Protein AF-A0A968D3L8-F1 (afdb_monomer_lite)

Foldseek 3Di:
DVVVVVLLVVLVVLLVCLLVVLVVLVVVLVVCVVVVVLVVNLVSLVVSLVSLVSNVVSLVVVVVVLVPDPPRDPPPVSNCSSVVSSVVSVVVSVVSNVLSVVLLCLPPVRHQFKWWDFPPDPATWGWDDADPVQQWTWIFHSPPPDSDTDTDIDHPVRTPDIGGPPPDD

Sequence (169 aa):
MEEKEQSIVWMRAMVRYGKVIILFFILLQIIFESLKHRTAYIILSYIFAIIMTLYAASSFGLLVVEMRKPKFKWNLSTTYLTYGILLPGFYLAPSNMGKASGFAHINPSSSKLPIVLLKDSKEKYRLLQHNAVNDTYYIFEPEKTQDYPRIHLVDKSQIKSIKKKKTGT

Radius of gyration: 22.6 Å; chains: 1; bounding box: 55×36×66 Å

Structure (mmCIF, N/CA/C/O backbone):
data_AF-A0A968D3L8-F1
#
_entry.id   AF-A0A968D3L8-F1
#
loop_
_atom_site.group_PDB
_atom_site.id
_atom_site.type_symbol
_atom_site.label_atom_id
_atom_site.label_alt_id
_atom_site.label_comp_id
_atom_site.label_asym_id
_atom_site.label_entity_id
_atom_site.label_seq_id
_atom_site.pdbx_PDB_ins_code
_atom_site.Cartn_x
_atom_site.Cartn_y
_atom_site.Cartn_z
_atom_site.occupancy
_atom_site.B_iso_or_equiv
_atom_site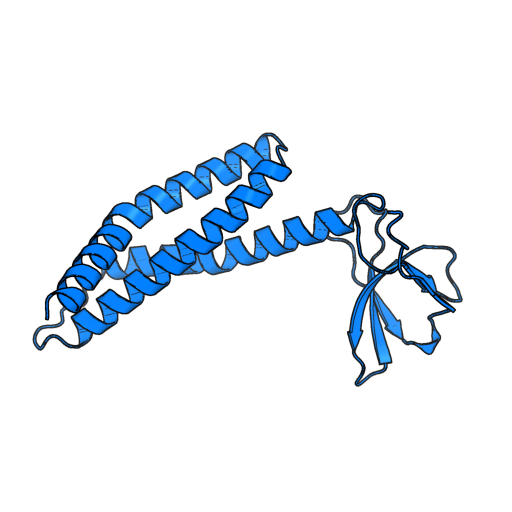.auth_seq_id
_atom_site.auth_comp_id
_atom_site.auth_asym_id
_atom_site.auth_atom_id
_atom_site.pdbx_PDB_model_num
ATOM 1 N N . MET A 1 1 ? -10.957 -9.945 34.007 1.00 62.41 1 MET A N 1
ATOM 2 C CA . MET A 1 1 ? -11.781 -8.728 33.791 1.00 62.41 1 MET A CA 1
ATOM 3 C C . MET A 1 1 ? -10.886 -7.544 33.429 1.00 62.41 1 MET A C 1
ATOM 5 O O . MET A 1 1 ? -11.210 -6.831 32.490 1.00 62.41 1 MET A O 1
ATOM 9 N N . GLU A 1 2 ? -9.719 -7.438 34.070 1.00 76.44 2 GLU A N 1
ATOM 10 C CA . GLU A 1 2 ? -8.697 -6.398 33.866 1.00 76.44 2 GLU A CA 1
ATOM 11 C C . GLU A 1 2 ? -8.181 -6.257 32.419 1.00 76.44 2 GLU A C 1
ATOM 13 O O . GLU A 1 2 ? -8.122 -5.144 31.901 1.00 76.44 2 GLU A O 1
ATOM 18 N N . GLU A 1 3 ? -7.910 -7.355 31.702 1.00 77.81 3 GLU A N 1
ATOM 19 C CA . GLU A 1 3 ? -7.390 -7.281 30.319 1.00 77.81 3 GLU A CA 1
ATOM 20 C C . GLU A 1 3 ? -8.341 -6.570 29.339 1.00 77.81 3 GLU A C 1
ATOM 22 O O . GLU A 1 3 ? -7.914 -5.815 28.459 1.00 77.81 3 GLU A O 1
ATOM 27 N N . LYS A 1 4 ? -9.658 -6.771 29.498 1.00 75.06 4 LYS A N 1
ATOM 28 C CA . LYS A 1 4 ? -10.664 -6.130 28.637 1.00 75.06 4 LYS A CA 1
ATOM 29 C C . LYS A 1 4 ? -10.712 -4.625 28.879 1.00 75.06 4 LYS A C 1
ATOM 31 O O . LYS A 1 4 ? -10.797 -3.865 27.916 1.00 75.06 4 LYS A O 1
ATOM 36 N N . GLU A 1 5 ? -10.619 -4.187 30.130 1.00 77.75 5 GLU A N 1
ATOM 37 C CA . GLU A 1 5 ? -10.616 -2.762 30.465 1.00 77.75 5 GLU A CA 1
ATOM 38 C C . GLU A 1 5 ? -9.349 -2.072 29.965 1.00 77.75 5 GLU A C 1
ATOM 40 O O . GLU A 1 5 ? -9.432 -1.013 29.338 1.00 77.75 5 GLU A O 1
ATOM 45 N N . GLN A 1 6 ? -8.194 -2.720 30.125 1.00 84.56 6 GLN A N 1
ATOM 46 C CA . GLN A 1 6 ? -6.922 -2.200 29.639 1.00 84.56 6 GLN A CA 1
ATOM 47 C C . GLN A 1 6 ? -6.920 -2.047 28.110 1.00 84.56 6 GLN A C 1
ATOM 49 O O . GLN A 1 6 ? -6.496 -1.011 27.595 1.00 84.56 6 GLN A O 1
ATOM 54 N N . SER A 1 7 ? -7.483 -3.012 27.372 1.00 81.38 7 SER A N 1
ATOM 55 C CA . SER A 1 7 ? -7.612 -2.921 25.909 1.00 81.38 7 SER A CA 1
ATOM 56 C C . SER A 1 7 ? -8.447 -1.712 25.456 1.00 81.38 7 SER A C 1
ATOM 58 O O . SER A 1 7 ? -8.074 -1.011 24.517 1.00 81.38 7 SER A O 1
ATOM 60 N N . ILE A 1 8 ? -9.534 -1.396 26.168 1.00 81.12 8 ILE A N 1
ATOM 61 C CA . ILE A 1 8 ? -10.415 -0.262 25.854 1.00 81.12 8 ILE A CA 1
ATOM 62 C C . ILE A 1 8 ? -9.714 1.075 26.128 1.00 81.12 8 ILE A C 1
ATOM 64 O O . ILE A 1 8 ? -9.926 2.041 25.386 1.00 81.12 8 ILE A O 1
ATOM 68 N N . VAL A 1 9 ? -8.884 1.148 27.174 1.00 86.25 9 VAL A N 1
ATOM 69 C CA . VAL A 1 9 ? -8.066 2.334 27.481 1.00 86.25 9 VAL A CA 1
ATOM 70 C C . VAL A 1 9 ? -7.068 2.594 26.352 1.00 86.25 9 VAL A C 1
ATOM 72 O O . VAL A 1 9 ? -7.014 3.715 25.840 1.00 86.25 9 VAL A O 1
ATOM 75 N N . TRP A 1 10 ? -6.357 1.559 25.897 1.00 85.31 10 TRP A N 1
ATOM 76 C CA . TRP A 1 10 ? -5.424 1.660 24.773 1.00 85.31 10 TRP A CA 1
ATOM 77 C C . TRP A 1 10 ? -6.109 2.089 23.478 1.00 85.31 10 TRP A C 1
ATOM 79 O O . TRP A 1 10 ? -5.634 3.009 22.813 1.00 85.31 10 TRP A O 1
ATOM 89 N N . MET A 1 11 ? -7.262 1.501 23.147 1.00 82.56 11 MET A N 1
ATOM 90 C CA . MET A 1 11 ? -8.018 1.894 21.956 1.00 82.56 11 MET A CA 1
ATOM 91 C C . MET A 1 11 ? -8.452 3.365 22.023 1.00 82.56 11 MET A C 1
ATOM 93 O O . MET A 1 11 ? -8.330 4.088 21.034 1.00 82.56 11 MET A O 1
ATOM 97 N N . ARG A 1 12 ? -8.912 3.850 23.188 1.00 82.31 12 ARG A N 1
ATOM 98 C CA . ARG A 1 12 ? -9.281 5.267 23.373 1.00 82.31 12 ARG A CA 1
ATOM 99 C C . ARG A 1 12 ? -8.092 6.203 23.219 1.00 82.31 12 ARG A C 1
ATOM 101 O O . ARG A 1 12 ? -8.227 7.234 22.560 1.00 82.31 12 ARG A O 1
ATOM 108 N N . ALA A 1 13 ? -6.944 5.852 23.793 1.00 85.31 13 ALA A N 1
ATOM 109 C CA . ALA A 1 13 ? -5.716 6.614 23.610 1.00 85.31 13 ALA A CA 1
ATOM 110 C C . ALA A 1 13 ? -5.319 6.661 22.124 1.00 85.31 13 ALA A C 1
ATOM 112 O O . ALA A 1 13 ? -5.092 7.747 21.588 1.00 85.31 13 ALA A O 1
ATOM 113 N N . MET A 1 14 ? -5.344 5.517 21.434 1.00 84.25 14 MET A N 1
ATOM 114 C CA . MET A 1 14 ? -5.007 5.421 20.012 1.00 84.25 14 MET A CA 1
ATOM 115 C C . MET A 1 14 ? -5.925 6.281 19.139 1.00 84.25 14 MET A C 1
ATOM 117 O O . MET A 1 14 ? -5.443 6.987 18.263 1.00 84.25 14 MET A O 1
ATOM 121 N N . VAL A 1 15 ? -7.237 6.295 19.385 1.00 80.62 15 VAL A N 1
ATOM 122 C CA . VAL A 1 15 ? -8.165 7.130 18.600 1.00 80.62 15 VAL A CA 1
ATOM 123 C C . VAL A 1 15 ? -8.009 8.621 18.915 1.00 80.62 15 VAL A C 1
ATOM 125 O O . VAL A 1 15 ? -8.110 9.460 18.016 1.00 80.62 15 VAL A O 1
ATOM 128 N N . ARG A 1 16 ? -7.731 8.974 20.177 1.00 82.62 16 ARG A N 1
ATOM 129 C CA . ARG A 1 16 ? -7.563 10.371 20.602 1.00 82.62 16 ARG A CA 1
ATOM 130 C C . ARG A 1 16 ? -6.288 10.995 20.038 1.00 82.62 16 ARG A C 1
ATOM 132 O O . ARG A 1 16 ? -6.351 12.087 19.482 1.00 82.62 16 ARG A O 1
ATOM 139 N N . TYR A 1 17 ? -5.155 10.312 20.176 1.00 84.06 17 TYR A N 1
ATOM 140 C CA . TYR A 1 17 ? -3.848 10.826 19.754 1.00 84.06 17 TYR A CA 1
ATOM 141 C C . TYR A 1 17 ? -3.488 10.437 18.317 1.00 84.06 17 TYR A C 1
ATOM 143 O O . TYR A 1 17 ? -2.728 11.147 17.658 1.00 84.06 17 TYR A O 1
ATOM 151 N N . GLY A 1 18 ? -4.077 9.362 17.791 1.00 81.06 18 GLY A N 1
ATOM 152 C CA . GLY A 1 18 ? -3.780 8.835 16.461 1.00 81.06 18 GLY A CA 1
ATOM 153 C C . GLY A 1 18 ? -4.024 9.833 15.338 1.00 81.06 18 GLY A C 1
ATOM 154 O O . GLY A 1 18 ? -3.259 9.846 14.388 1.00 81.06 18 GLY A O 1
ATOM 155 N N . LYS A 1 19 ? -5.000 10.741 15.466 1.00 80.69 19 LYS A N 1
ATOM 156 C CA . LYS A 1 19 ? -5.246 11.803 14.469 1.00 80.69 19 LYS A CA 1
ATOM 157 C C . LYS A 1 19 ? -4.037 12.725 14.292 1.00 80.69 19 LYS A C 1
ATOM 159 O O . LYS A 1 19 ? -3.658 13.031 13.167 1.00 80.69 19 LYS A O 1
ATOM 164 N N . VAL A 1 20 ? -3.422 13.134 15.405 1.00 85.50 20 VAL A N 1
ATOM 165 C CA . VAL A 1 20 ? -2.236 14.007 15.408 1.00 85.50 20 VAL A CA 1
ATOM 166 C C . VAL A 1 20 ? -1.027 13.254 14.860 1.00 85.50 20 VAL A C 1
ATOM 168 O O . VAL A 1 20 ? -0.291 13.791 14.038 1.00 85.50 20 VAL A O 1
ATOM 171 N N . ILE A 1 21 ? -0.866 11.989 15.259 1.00 86.50 21 ILE A N 1
ATOM 172 C CA . ILE A 1 21 ? 0.196 11.116 14.749 1.00 86.50 21 ILE A CA 1
ATOM 173 C C . ILE A 1 21 ? 0.051 10.946 13.231 1.00 86.50 21 ILE A C 1
ATOM 175 O O . ILE A 1 21 ? 1.003 11.176 12.496 1.00 86.50 21 ILE A O 1
ATOM 179 N N . ILE A 1 22 ? -1.142 10.615 12.738 1.00 85.06 22 ILE A N 1
ATOM 180 C CA . ILE A 1 22 ? -1.408 10.440 11.306 1.00 85.06 22 ILE A CA 1
ATOM 181 C C . ILE A 1 22 ? -1.076 11.718 10.532 1.00 85.06 22 ILE A C 1
ATOM 183 O O . ILE A 1 22 ? -0.364 11.647 9.532 1.00 85.06 22 ILE A O 1
ATOM 187 N N . LEU A 1 23 ? -1.528 12.882 11.011 1.00 85.00 23 LEU A N 1
ATOM 188 C CA . LEU A 1 23 ? -1.220 14.169 10.386 1.00 85.00 23 LEU A CA 1
ATOM 189 C C . LEU A 1 23 ? 0.296 14.407 10.303 1.00 85.00 23 LEU A C 1
ATOM 191 O O . LEU A 1 23 ? 0.810 14.773 9.249 1.00 85.00 23 LEU A O 1
ATOM 195 N N . PHE A 1 24 ? 1.017 14.151 11.396 1.00 88.88 24 PHE A N 1
ATOM 196 C CA . PHE A 1 24 ? 2.471 14.284 11.452 1.00 88.88 24 PHE A CA 1
ATOM 197 C C . PHE A 1 24 ? 3.180 13.377 10.433 1.00 88.88 24 PHE A C 1
A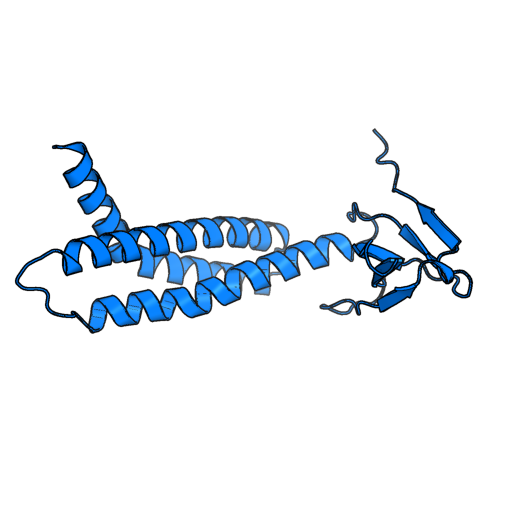TOM 199 O O . PHE A 1 24 ? 4.076 13.830 9.722 1.00 88.88 24 PHE A O 1
ATOM 206 N N . PHE A 1 25 ? 2.747 12.121 10.300 1.00 86.19 25 PHE A N 1
ATOM 207 C CA . PHE A 1 25 ? 3.312 11.196 9.315 1.00 86.19 25 PHE A CA 1
ATOM 208 C C . PHE A 1 25 ? 3.021 11.612 7.869 1.00 86.19 25 PHE A C 1
ATOM 210 O O . PHE A 1 25 ? 3.903 11.476 7.022 1.00 86.19 25 PHE A O 1
ATOM 217 N N . ILE A 1 26 ? 1.828 12.142 7.582 1.00 84.62 26 ILE A N 1
ATOM 218 C CA . ILE A 1 26 ? 1.491 12.675 6.253 1.00 84.62 26 ILE A CA 1
ATOM 219 C C . ILE A 1 26 ? 2.435 13.829 5.898 1.00 84.62 26 ILE A C 1
ATOM 221 O O . ILE A 1 26 ? 3.018 13.836 4.816 1.00 84.62 26 ILE A O 1
ATOM 225 N N . LEU A 1 27 ? 2.643 14.772 6.823 1.00 88.31 27 LEU A N 1
ATOM 226 C CA . LEU A 1 27 ? 3.560 15.895 6.613 1.00 88.31 27 LEU A CA 1
ATOM 227 C C . LEU A 1 27 ? 5.000 15.418 6.386 1.00 88.31 27 LEU A C 1
ATOM 229 O O . LEU A 1 27 ? 5.655 15.874 5.451 1.00 88.31 27 LEU A O 1
ATOM 233 N N . LEU A 1 28 ? 5.481 14.459 7.182 1.00 88.06 28 LEU A N 1
ATOM 234 C CA . LEU A 1 28 ? 6.807 13.874 6.984 1.00 88.06 28 LEU A CA 1
ATOM 235 C C . LEU A 1 28 ? 6.945 13.171 5.629 1.00 88.06 28 LEU A C 1
ATOM 237 O O . LEU A 1 28 ? 7.987 13.308 4.991 1.00 88.06 28 LEU A O 1
ATOM 241 N N . GLN A 1 29 ? 5.923 12.442 5.168 1.00 81.38 29 GLN A N 1
ATOM 242 C CA . GLN A 1 29 ? 5.948 11.816 3.843 1.00 81.38 29 GLN A CA 1
ATOM 243 C C . GLN A 1 29 ? 6.098 12.862 2.738 1.00 81.38 29 GLN A C 1
ATOM 245 O O . GLN A 1 29 ? 6.978 12.703 1.896 1.00 81.38 29 GLN A O 1
ATOM 250 N N . ILE A 1 30 ? 5.328 13.955 2.791 1.00 83.62 30 ILE A N 1
ATOM 251 C CA . ILE A 1 30 ? 5.423 15.065 1.826 1.00 83.62 30 ILE A CA 1
ATOM 252 C C . ILE A 1 30 ? 6.835 15.670 1.827 1.00 83.62 30 ILE A C 1
ATOM 254 O O . ILE A 1 30 ? 7.404 15.930 0.764 1.00 83.62 30 ILE A O 1
ATOM 258 N N . ILE A 1 31 ? 7.431 15.860 3.009 1.00 87.19 31 ILE A N 1
ATOM 259 C CA . ILE A 1 31 ? 8.789 16.404 3.149 1.00 87.19 31 ILE A CA 1
ATOM 260 C C . ILE A 1 31 ? 9.826 15.453 2.537 1.00 87.19 31 ILE A C 1
ATOM 262 O O . ILE A 1 31 ? 10.640 15.881 1.719 1.00 87.19 31 ILE A O 1
ATOM 266 N N . PHE A 1 32 ? 9.807 14.163 2.887 1.00 85.00 32 PHE A N 1
ATOM 267 C CA . PHE A 1 32 ? 10.783 13.200 2.362 1.00 85.00 32 PHE A CA 1
ATOM 268 C C . PHE A 1 32 ? 10.628 12.948 0.862 1.00 85.00 32 PHE A C 1
ATOM 270 O O . PHE A 1 32 ? 11.633 12.748 0.174 1.00 85.00 32 PHE A O 1
ATOM 277 N N . GLU A 1 33 ? 9.396 12.985 0.357 1.00 79.25 33 GLU A N 1
ATOM 278 C CA . GLU A 1 33 ? 9.106 12.934 -1.073 1.00 79.25 33 GLU A CA 1
ATOM 279 C C . GLU A 1 33 ? 9.718 14.145 -1.789 1.00 79.25 33 GLU A C 1
ATOM 281 O O . GLU A 1 33 ? 10.469 13.975 -2.753 1.00 79.25 33 GLU A O 1
ATOM 286 N N . SER A 1 34 ? 9.512 15.351 -1.247 1.00 80.88 34 SER A N 1
ATOM 287 C CA . SER A 1 34 ? 10.050 16.605 -1.796 1.00 80.88 34 SER A CA 1
ATOM 288 C C . SE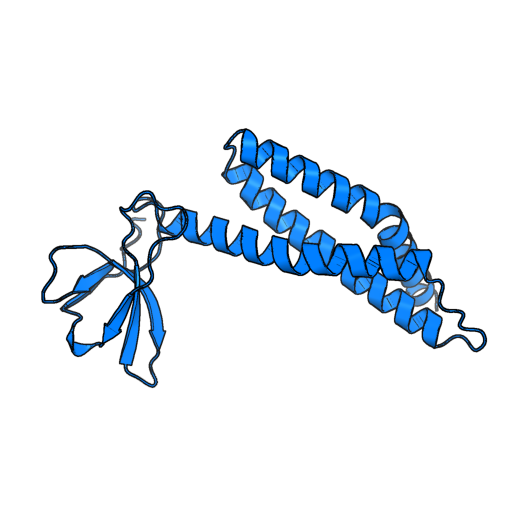R A 1 34 ? 11.582 16.644 -1.801 1.00 80.88 34 SER A C 1
ATOM 290 O O . SER A 1 34 ? 12.195 17.081 -2.773 1.00 80.88 34 SER A O 1
ATOM 292 N N . LEU A 1 35 ? 12.219 16.128 -0.746 1.00 84.50 35 LEU A N 1
ATOM 293 C CA . LEU A 1 35 ? 13.680 16.046 -0.624 1.00 84.50 35 LEU A CA 1
ATOM 294 C C . LEU A 1 35 ? 14.301 14.882 -1.418 1.00 84.50 35 LEU A C 1
ATOM 296 O O . LEU A 1 35 ? 15.510 14.669 -1.360 1.00 84.50 35 LEU A O 1
ATOM 300 N N . LYS A 1 36 ? 13.497 14.105 -2.159 1.00 78.31 36 LYS A N 1
ATOM 301 C CA . LYS A 1 36 ? 13.930 12.921 -2.924 1.00 78.31 36 LYS A CA 1
ATOM 302 C C . LYS A 1 36 ? 14.654 11.865 -2.070 1.00 78.31 36 LYS A C 1
ATOM 304 O O . LYS A 1 36 ? 15.370 11.015 -2.607 1.00 78.31 36 LYS A O 1
ATOM 309 N N . HIS A 1 37 ? 14.426 11.842 -0.754 1.00 78.75 37 HIS A N 1
ATOM 310 C CA . HIS A 1 37 ? 14.963 10.831 0.162 1.00 78.75 37 HIS A CA 1
ATOM 311 C C . HIS A 1 37 ? 14.138 9.540 0.087 1.00 78.75 37 HIS A C 1
ATOM 313 O O . HIS A 1 37 ? 13.397 9.175 1.000 1.00 78.75 37 HIS A O 1
ATOM 319 N N . ARG A 1 38 ? 14.286 8.823 -1.032 1.00 70.25 38 ARG A N 1
ATOM 320 C CA . ARG A 1 38 ? 13.445 7.674 -1.401 1.00 70.25 38 ARG A CA 1
ATOM 321 C C . ARG A 1 38 ? 13.434 6.563 -0.354 1.00 70.25 38 ARG A C 1
ATOM 323 O O . ARG A 1 38 ? 12.365 6.102 0.015 1.00 70.25 38 ARG A O 1
ATOM 330 N N . THR A 1 39 ? 14.587 6.147 0.167 1.00 74.56 39 THR A N 1
ATOM 331 C CA . THR A 1 39 ? 14.644 5.056 1.157 1.00 74.56 39 THR A CA 1
ATOM 332 C C . THR A 1 39 ? 13.892 5.410 2.441 1.00 74.56 39 THR A C 1
ATOM 334 O O . THR A 1 39 ? 13.121 4.596 2.944 1.00 74.56 39 THR A O 1
ATOM 337 N N . ALA A 1 40 ? 14.060 6.642 2.934 1.00 78.81 40 ALA A N 1
ATOM 338 C CA . ALA A 1 40 ? 13.354 7.131 4.115 1.00 78.81 40 ALA A CA 1
ATOM 339 C C . ALA A 1 40 ? 11.842 7.217 3.865 1.00 78.81 40 ALA A C 1
ATOM 341 O O . ALA A 1 40 ? 11.063 6.745 4.687 1.00 78.81 40 ALA A O 1
ATOM 342 N N . TYR A 1 41 ? 11.431 7.723 2.697 1.00 76.94 41 TYR A N 1
ATOM 343 C CA . TYR A 1 41 ? 10.028 7.767 2.283 1.00 76.94 41 TYR A CA 1
ATOM 344 C C . TYR A 1 41 ? 9.378 6.376 2.253 1.00 76.94 41 TYR A C 1
ATOM 346 O O . TYR A 1 41 ? 8.270 6.195 2.759 1.00 76.94 41 TYR A O 1
ATOM 354 N N . ILE A 1 42 ? 10.076 5.374 1.707 1.00 75.75 42 ILE A N 1
ATOM 355 C CA . ILE A 1 42 ? 9.584 3.993 1.645 1.00 75.75 42 ILE A CA 1
ATOM 356 C C . ILE A 1 42 ? 9.388 3.439 3.056 1.00 75.75 42 ILE A C 1
ATOM 358 O O . ILE A 1 42 ? 8.296 2.976 3.380 1.00 75.75 42 ILE A O 1
ATOM 362 N N . ILE A 1 43 ? 10.415 3.516 3.907 1.00 83.75 43 ILE A N 1
ATOM 363 C CA . ILE A 1 43 ? 10.348 3.027 5.293 1.00 83.75 43 ILE A CA 1
ATOM 364 C C . ILE A 1 43 ? 9.210 3.722 6.047 1.00 83.75 43 ILE A C 1
ATOM 366 O O . ILE A 1 43 ? 8.398 3.064 6.697 1.00 83.75 43 ILE A O 1
ATOM 370 N N . LEU A 1 44 ? 9.100 5.043 5.904 1.00 85.88 44 LEU A N 1
ATOM 371 C CA . LEU A 1 44 ? 8.049 5.828 6.536 1.00 85.88 44 LEU A CA 1
ATOM 372 C C . LEU A 1 44 ? 6.652 5.434 6.037 1.00 85.88 44 LEU A C 1
ATOM 374 O O . LEU A 1 44 ? 5.711 5.409 6.826 1.00 85.88 44 LEU A O 1
ATOM 378 N N . SER A 1 45 ? 6.513 5.081 4.758 1.00 78.25 45 SER A N 1
ATOM 379 C CA . SER A 1 45 ? 5.254 4.594 4.180 1.00 78.25 45 SER A CA 1
ATOM 380 C C . SER A 1 45 ? 4.819 3.259 4.788 1.00 78.25 45 SER A C 1
ATOM 382 O O . SER A 1 45 ? 3.643 3.096 5.111 1.00 78.25 45 SER A O 1
ATOM 384 N N . TYR A 1 46 ? 5.756 2.334 5.027 1.00 81.06 46 TYR A N 1
ATOM 385 C CA . TYR A 1 46 ? 5.466 1.076 5.730 1.00 81.06 46 TYR A CA 1
ATOM 386 C C . TYR A 1 46 ? 5.026 1.317 7.178 1.00 81.06 46 TYR A C 1
ATOM 388 O O . TYR A 1 46 ? 4.010 0.772 7.611 1.00 81.06 46 TYR A O 1
ATOM 396 N N . ILE A 1 47 ? 5.751 2.159 7.922 1.00 87.31 47 ILE A N 1
ATOM 397 C CA . ILE A 1 47 ? 5.401 2.494 9.312 1.00 87.31 47 ILE A CA 1
ATOM 398 C C . ILE A 1 47 ? 4.016 3.148 9.362 1.00 87.31 47 ILE A C 1
ATOM 400 O O . ILE A 1 47 ? 3.173 2.776 10.179 1.00 87.31 47 ILE A O 1
ATOM 404 N N . PHE A 1 48 ? 3.754 4.083 8.451 1.00 84.50 48 PHE A N 1
ATOM 405 C CA . PHE A 1 48 ? 2.467 4.753 8.348 1.00 84.50 48 PHE A CA 1
ATOM 406 C C . PHE A 1 48 ? 1.320 3.777 8.074 1.00 84.50 48 PHE A C 1
ATOM 408 O O . PHE A 1 48 ? 0.282 3.868 8.726 1.00 84.50 48 PHE A O 1
ATOM 415 N N . ALA A 1 49 ? 1.509 2.804 7.177 1.00 81.56 49 ALA A N 1
ATOM 416 C CA . ALA A 1 49 ? 0.507 1.779 6.896 1.00 81.56 49 ALA A CA 1
ATOM 417 C C . ALA A 1 49 ? 0.149 0.954 8.150 1.00 81.56 49 ALA A C 1
ATOM 419 O O . ALA A 1 49 ? -1.031 0.694 8.410 1.00 81.56 49 ALA A O 1
ATOM 420 N N . ILE A 1 50 ? 1.145 0.596 8.970 1.00 86.62 50 ILE A N 1
ATOM 421 C CA . ILE A 1 50 ? 0.933 -0.126 10.237 1.00 86.62 50 ILE A CA 1
ATOM 422 C C . ILE A 1 50 ? 0.132 0.738 11.218 1.00 86.62 50 ILE A C 1
ATOM 424 O O . ILE A 1 50 ? -0.870 0.280 11.767 1.00 86.62 50 ILE A O 1
ATOM 428 N N . ILE A 1 51 ? 0.527 2.002 11.401 1.00 87.12 51 ILE A N 1
ATOM 429 C CA . ILE A 1 51 ? -0.160 2.944 12.299 1.00 87.12 51 ILE A CA 1
ATOM 430 C C . ILE A 1 51 ? -1.612 3.155 11.862 1.00 87.12 51 ILE A C 1
ATOM 432 O O . ILE A 1 51 ? -2.515 3.097 12.696 1.00 87.12 51 ILE A O 1
ATOM 436 N N . MET A 1 52 ? -1.851 3.344 10.563 1.00 82.25 52 MET A N 1
ATOM 437 C CA . MET A 1 52 ? -3.194 3.476 9.995 1.00 82.25 52 MET A CA 1
ATOM 438 C C . MET A 1 52 ? -4.050 2.237 10.263 1.00 82.25 52 MET A C 1
ATOM 440 O O . MET A 1 52 ? -5.209 2.367 10.655 1.00 82.25 52 MET A O 1
ATOM 444 N N . THR A 1 53 ? -3.475 1.041 10.122 1.00 83.19 53 THR A N 1
ATOM 445 C CA . THR A 1 53 ? -4.171 -0.225 10.396 1.00 83.19 53 THR A CA 1
ATOM 446 C C . THR A 1 53 ? -4.543 -0.348 11.874 1.00 83.19 53 THR A C 1
ATOM 448 O O . THR A 1 53 ? -5.685 -0.673 12.202 1.00 83.19 53 THR A O 1
ATOM 451 N N . LEU A 1 54 ? -3.618 -0.022 12.782 1.00 86.00 54 LEU A N 1
ATOM 452 C CA . LEU A 1 54 ? -3.871 -0.026 14.226 1.00 86.00 54 LEU A CA 1
ATOM 453 C C . LEU A 1 54 ? -4.924 1.012 14.626 1.00 86.00 54 LEU A C 1
ATOM 455 O O . LEU A 1 54 ? -5.794 0.729 15.452 1.00 86.00 54 LEU A O 1
ATOM 459 N N . TYR A 1 55 ? -4.876 2.201 14.023 1.00 85.06 55 TYR A N 1
ATOM 460 C CA . TYR A 1 55 ? -5.865 3.251 14.233 1.00 85.06 55 TYR A CA 1
ATOM 461 C C . TYR A 1 55 ? -7.252 2.804 13.758 1.00 85.06 55 TYR A C 1
ATOM 463 O O . TYR A 1 55 ? -8.229 2.970 14.489 1.00 85.06 55 TYR A O 1
ATOM 471 N N . ALA A 1 56 ? -7.339 2.173 12.583 1.00 80.88 56 ALA A N 1
ATOM 472 C CA . ALA A 1 56 ? -8.577 1.620 12.038 1.00 80.88 56 ALA A CA 1
ATOM 473 C C . ALA A 1 56 ? -9.168 0.537 12.943 1.00 80.88 56 ALA A C 1
ATOM 475 O O . ALA A 1 56 ? -10.336 0.621 13.323 1.00 80.88 56 ALA A O 1
ATOM 476 N N . ALA A 1 57 ? -8.350 -0.443 13.338 1.00 83.81 57 ALA A N 1
ATOM 477 C CA . ALA A 1 57 ? -8.762 -1.534 14.213 1.00 83.81 57 ALA A CA 1
ATOM 478 C C . ALA A 1 57 ? -9.245 -1.012 15.574 1.00 83.81 57 ALA A C 1
ATOM 480 O O . ALA A 1 57 ? -10.306 -1.412 16.050 1.00 83.81 57 ALA A O 1
ATOM 481 N N . SER A 1 58 ? -8.516 -0.060 16.167 1.00 84.25 58 SER A N 1
ATOM 482 C CA . SER A 1 58 ? -8.890 0.564 17.445 1.00 84.25 58 SER A CA 1
ATOM 483 C C . SER A 1 58 ? -10.199 1.344 17.337 1.00 84.25 58 SER A C 1
ATOM 485 O O . SER A 1 58 ? -11.062 1.252 18.208 1.00 84.25 58 SER A O 1
ATOM 487 N N . SER A 1 59 ? -10.370 2.080 16.239 1.00 79.19 59 SER A N 1
ATOM 488 C CA . SER A 1 59 ? -11.583 2.844 15.952 1.00 79.19 59 SER A CA 1
ATOM 489 C C . SER A 1 59 ? -12.801 1.944 15.788 1.00 79.19 59 SER A C 1
ATOM 491 O O . SER A 1 59 ? -13.850 2.206 16.373 1.00 79.19 59 SER A O 1
ATOM 493 N N . PHE A 1 60 ? -12.650 0.854 15.035 1.00 80.25 60 PHE A N 1
ATOM 494 C CA . PHE A 1 60 ? -13.705 -0.131 14.840 1.00 80.25 60 PHE A CA 1
ATOM 495 C C . PHE A 1 60 ? -14.044 -0.857 16.147 1.00 80.25 60 PHE A C 1
ATOM 497 O O . PHE A 1 60 ? -15.217 -1.010 16.481 1.00 80.25 60 PHE A O 1
ATOM 504 N N . GLY A 1 61 ? -13.031 -1.231 16.934 1.00 81.06 61 GLY A N 1
ATOM 505 C CA . GLY A 1 61 ? -13.211 -1.846 18.249 1.00 81.06 61 GLY A CA 1
ATOM 506 C C . GLY A 1 61 ? -14.027 -0.970 19.202 1.00 81.06 61 GLY A C 1
ATOM 507 O O . GLY A 1 61 ? -14.984 -1.451 19.809 1.00 81.06 61 GLY A O 1
ATOM 508 N N . LEU A 1 62 ? -13.719 0.329 19.286 1.00 78.69 62 LEU A N 1
ATOM 509 C CA . LEU A 1 62 ? -14.501 1.266 20.101 1.00 78.69 62 LEU A CA 1
ATOM 510 C C . LEU A 1 62 ? -15.929 1.436 19.596 1.00 78.69 62 LEU A C 1
ATOM 512 O O . LEU A 1 62 ? -16.847 1.453 20.411 1.00 78.69 62 LEU A O 1
ATOM 516 N N . LEU A 1 63 ? -16.129 1.511 18.280 1.00 77.19 63 LEU A N 1
ATOM 517 C CA . LEU A 1 63 ? -17.462 1.609 17.694 1.00 77.19 63 LEU A CA 1
ATOM 518 C C . LEU A 1 63 ? -18.319 0.385 18.046 1.00 77.19 63 LEU A C 1
ATOM 520 O O . LEU A 1 63 ? -19.458 0.541 18.479 1.00 77.19 63 LEU A O 1
ATOM 524 N N . VAL A 1 64 ? -17.761 -0.825 17.957 1.00 79.62 64 VAL A N 1
ATOM 525 C CA . VAL A 1 64 ? -18.452 -2.057 18.375 1.00 79.62 64 VAL A CA 1
ATOM 526 C C . VAL A 1 64 ? -18.795 -2.021 19.869 1.00 79.62 64 VAL A C 1
ATOM 528 O O . VAL A 1 64 ? -19.897 -2.412 20.257 1.00 79.62 64 VAL A O 1
ATOM 531 N N . VAL A 1 65 ? -17.884 -1.538 20.722 1.00 80.25 65 VAL A N 1
ATOM 532 C CA . VAL A 1 65 ? -18.134 -1.390 22.168 1.00 80.25 65 VAL A CA 1
ATOM 533 C C . VAL A 1 65 ? -19.233 -0.361 22.447 1.00 80.25 65 VAL A C 1
ATOM 535 O O . VAL A 1 65 ? -20.067 -0.580 23.323 1.00 80.25 65 VAL A O 1
ATOM 538 N N . GLU A 1 66 ? -19.259 0.753 21.721 1.00 76.62 66 GLU A N 1
ATOM 539 C CA . GLU A 1 66 ? -20.278 1.793 21.871 1.00 76.62 66 GLU A CA 1
ATOM 540 C C . GLU A 1 66 ? -21.651 1.346 21.370 1.00 76.62 66 GLU A C 1
ATOM 542 O O . GLU A 1 66 ? -22.640 1.591 22.058 1.00 76.62 66 GLU A O 1
ATOM 547 N N . MET A 1 67 ? -21.717 0.626 20.248 1.00 78.75 67 MET A N 1
ATOM 548 C CA . MET A 1 67 ? -22.964 0.075 19.703 1.00 78.75 67 MET A CA 1
ATOM 549 C C . MET A 1 67 ? -23.628 -0.943 20.636 1.00 78.75 67 MET A C 1
ATOM 551 O O . MET A 1 67 ? -24.844 -1.099 20.610 1.00 78.75 67 MET A O 1
ATOM 555 N N . ARG A 1 68 ? -22.855 -1.617 21.496 1.00 79.50 68 ARG A N 1
ATOM 556 C CA . ARG A 1 68 ? -23.391 -2.539 22.511 1.00 79.50 68 ARG A CA 1
ATOM 557 C C . ARG A 1 68 ? -24.014 -1.830 23.716 1.00 79.50 68 ARG A C 1
ATOM 559 O O . ARG A 1 68 ? -24.627 -2.495 24.548 1.00 79.50 68 ARG A O 1
ATOM 566 N N . LYS A 1 69 ? -23.848 -0.510 23.863 1.00 80.50 69 LYS A N 1
ATOM 567 C CA . LYS A 1 69 ? -24.398 0.227 25.007 1.00 80.50 69 LYS A CA 1
ATOM 568 C C . LYS A 1 69 ? -25.872 0.580 24.765 1.00 80.50 69 LYS A C 1
ATOM 570 O O . LYS A 1 69 ? -26.196 1.141 23.722 1.00 80.50 69 LYS A O 1
ATOM 575 N N . PRO A 1 70 ? -26.754 0.399 25.765 1.00 69.19 70 PRO A N 1
ATOM 576 C CA . PRO A 1 70 ? -28.199 0.628 25.629 1.00 69.19 70 PRO A CA 1
ATOM 577 C C . PRO A 1 70 ? -28.604 2.099 25.404 1.00 69.19 70 PRO A C 1
ATOM 579 O O . PRO A 1 70 ? -29.767 2.384 25.149 1.00 69.19 70 PRO A O 1
ATOM 582 N N . LYS A 1 71 ? -27.663 3.050 25.488 1.00 74.31 71 LYS A N 1
ATOM 583 C CA . LYS A 1 71 ? -27.873 4.485 25.214 1.00 74.31 71 LYS A CA 1
ATOM 584 C C . LYS A 1 71 ? -26.924 5.001 24.131 1.00 74.31 71 LYS A C 1
ATOM 586 O O . LYS A 1 71 ? -26.377 6.097 24.257 1.00 74.31 71 LYS A O 1
ATOM 591 N N . PHE A 1 72 ? -26.662 4.188 23.110 1.00 66.81 72 PHE A N 1
ATOM 592 C CA . PHE A 1 72 ? -25.805 4.583 22.001 1.00 66.81 72 PHE A CA 1
ATOM 593 C C . PHE A 1 72 ? -26.336 5.864 21.343 1.00 66.81 72 PHE A C 1
ATOM 595 O O . PHE A 1 72 ? -27.448 5.908 20.821 1.00 66.81 72 PHE A O 1
ATOM 602 N N . LYS A 1 73 ? -25.528 6.924 21.393 1.00 67.94 73 LYS A N 1
ATOM 603 C CA . LYS A 1 73 ? -25.735 8.149 20.627 1.00 67.94 73 LYS A CA 1
ATOM 604 C C . LYS A 1 73 ? -24.590 8.238 19.638 1.00 67.94 73 LYS A C 1
ATOM 606 O O . LYS A 1 73 ? -23.433 8.252 20.053 1.00 67.94 73 LYS A O 1
ATOM 611 N N . TRP A 1 74 ? -24.916 8.298 18.351 1.00 63.31 74 TRP A N 1
ATOM 612 C CA . TRP A 1 74 ? -23.928 8.524 17.303 1.00 63.31 74 TRP A CA 1
ATOM 613 C C . TRP A 1 74 ? -23.239 9.866 17.560 1.00 63.31 74 TRP A C 1
ATOM 615 O O . TRP A 1 74 ? -23.821 10.925 17.331 1.00 63.31 74 TRP A O 1
ATOM 625 N N . ASN A 1 75 ? -22.009 9.843 18.069 1.00 65.75 75 ASN A N 1
ATOM 626 C CA . ASN A 1 75 ? -21.216 11.057 18.195 1.00 65.75 75 ASN A CA 1
ATOM 627 C C . ASN A 1 75 ? -20.564 11.353 16.840 1.00 65.75 75 ASN A C 1
ATOM 629 O O . ASN A 1 75 ? -19.435 10.934 16.571 1.00 65.75 75 ASN A O 1
ATOM 633 N N . LEU A 1 76 ? -21.318 12.034 15.968 1.00 61.47 76 LEU A N 1
ATOM 634 C CA . LEU A 1 76 ? -20.922 12.305 14.586 1.00 61.47 76 LEU A CA 1
ATOM 635 C C . LEU A 1 76 ? -19.522 12.931 14.481 1.00 61.47 76 LEU A C 1
ATOM 637 O O . LEU A 1 76 ? -18.786 12.573 13.567 1.00 61.47 76 LEU A O 1
ATOM 641 N N . SER A 1 77 ? -19.110 13.812 15.400 1.00 61.59 77 SER A N 1
ATOM 642 C CA . SER A 1 77 ? -17.839 14.540 15.246 1.00 61.59 77 SER A CA 1
ATOM 643 C C . SER A 1 77 ? -16.622 13.613 15.323 1.00 61.59 77 SER A C 1
ATOM 645 O O . SER A 1 77 ? -15.712 13.691 14.499 1.00 61.59 77 SER A O 1
ATOM 647 N N . THR A 1 78 ? -16.616 12.676 16.270 1.00 60.28 78 THR A N 1
ATOM 648 C CA . THR A 1 78 ? -15.537 11.699 16.429 1.00 60.28 78 THR A CA 1
ATOM 649 C C . THR A 1 78 ? -15.565 10.647 15.336 1.00 60.28 78 THR A C 1
ATOM 651 O O . THR A 1 78 ? -14.507 10.316 14.807 1.00 60.28 78 THR A O 1
ATOM 654 N N . THR A 1 79 ? -16.753 10.174 14.965 1.00 64.56 79 THR A N 1
ATOM 655 C CA . THR A 1 79 ? -16.940 9.086 14.004 1.00 64.56 79 THR A CA 1
ATOM 656 C C . THR A 1 79 ? -16.590 9.537 12.584 1.00 64.56 79 THR A C 1
ATOM 658 O O . THR A 1 79 ? -15.765 8.897 11.936 1.00 64.56 79 THR A O 1
ATOM 661 N N . TYR A 1 80 ? -17.088 10.690 12.123 1.00 64.25 80 TYR A N 1
ATOM 662 C CA . TYR A 1 80 ? -16.777 11.212 10.784 1.00 64.25 80 TYR A CA 1
ATOM 663 C C . TYR A 1 80 ? -15.305 11.579 10.609 1.00 64.25 80 TYR A C 1
ATOM 665 O O . TYR A 1 80 ? -14.731 11.258 9.575 1.00 64.25 80 TYR A O 1
ATOM 673 N N . LEU A 1 81 ? -14.664 12.193 11.609 1.00 60.94 81 LEU A N 1
ATOM 674 C CA . LEU A 1 81 ? -13.227 12.488 11.531 1.00 60.94 81 LEU A CA 1
ATOM 675 C C . LEU A 1 81 ? -12.396 11.210 11.440 1.00 60.94 81 LEU A C 1
ATOM 677 O O . LEU A 1 81 ? -11.408 11.154 10.719 1.00 60.94 81 LEU A O 1
ATOM 681 N N . THR A 1 82 ? -12.792 10.174 12.171 1.00 64.94 82 THR A N 1
ATOM 682 C CA . THR A 1 82 ? -12.081 8.902 12.162 1.00 64.94 82 THR A CA 1
ATOM 683 C C . THR A 1 82 ? -12.254 8.180 10.828 1.00 64.94 82 THR A C 1
ATOM 685 O O . THR A 1 82 ? -11.254 7.849 10.200 1.00 64.94 82 THR A O 1
ATOM 688 N N . TYR A 1 83 ? -13.481 8.017 10.329 1.00 66.56 83 TYR A N 1
ATOM 689 C CA . TYR A 1 83 ? -13.722 7.380 9.028 1.00 66.56 83 TYR A CA 1
ATOM 690 C C . TYR A 1 83 ? -13.233 8.220 7.839 1.00 66.56 83 TYR A C 1
ATOM 692 O O . TYR A 1 83 ? -12.721 7.668 6.866 1.00 66.56 83 TYR A O 1
ATOM 700 N N . GLY A 1 84 ? -13.311 9.547 7.945 1.00 66.00 84 GLY A N 1
ATOM 701 C CA . GLY A 1 84 ? -12.819 10.489 6.943 1.00 66.00 84 GLY A CA 1
ATOM 702 C C . GLY A 1 84 ? -11.298 10.499 6.804 1.00 66.00 84 GLY A C 1
ATOM 703 O O . GLY A 1 84 ? -10.806 10.799 5.726 1.00 66.00 84 GLY A O 1
ATOM 704 N N . ILE A 1 85 ? -10.549 10.125 7.847 1.00 66.19 85 ILE A N 1
ATOM 705 C CA . ILE A 1 85 ? -9.088 9.931 7.785 1.00 66.19 85 ILE A CA 1
ATOM 706 C C . ILE A 1 85 ? -8.739 8.515 7.299 1.00 66.19 85 ILE A C 1
ATOM 708 O O . ILE A 1 85 ? -7.746 8.323 6.595 1.00 66.19 85 ILE A O 1
ATOM 712 N N . LEU A 1 86 ? -9.566 7.520 7.633 1.00 67.62 86 LEU A N 1
ATOM 713 C CA . LEU A 1 86 ? -9.354 6.137 7.208 1.00 67.62 86 LEU A CA 1
ATOM 714 C C . LEU A 1 86 ? -9.452 5.974 5.691 1.00 67.62 86 LEU A C 1
ATOM 716 O O . LEU A 1 86 ? -8.566 5.362 5.110 1.00 67.62 86 LEU A O 1
ATOM 720 N N . LEU A 1 87 ? -10.469 6.543 5.044 1.00 67.44 87 LEU A N 1
ATOM 721 C CA . LEU A 1 87 ? -10.661 6.464 3.588 1.00 67.44 87 LEU A CA 1
ATOM 722 C C . LEU A 1 87 ? -9.427 6.895 2.767 1.00 67.44 87 LEU A C 1
ATOM 724 O O . LEU A 1 87 ? -8.913 6.077 2.000 1.00 67.44 87 LEU A O 1
ATOM 728 N N . PRO A 1 88 ? -8.896 8.123 2.928 1.00 64.69 88 PRO A N 1
ATOM 729 C CA . PRO A 1 88 ? -7.706 8.546 2.207 1.00 64.69 88 PRO A CA 1
ATOM 730 C C . PRO A 1 88 ? -6.471 7.768 2.656 1.00 64.69 88 PRO A C 1
ATOM 732 O O . PRO A 1 88 ? -5.649 7.439 1.813 1.00 64.69 88 PRO A O 1
ATOM 735 N N . GLY A 1 89 ? -6.336 7.399 3.933 1.00 63.78 89 GLY A N 1
ATOM 736 C CA . GLY A 1 89 ? -5.190 6.609 4.386 1.00 63.78 89 GLY A CA 1
ATOM 737 C C . GLY A 1 89 ? -5.158 5.182 3.814 1.00 63.78 89 GLY A C 1
ATOM 738 O O . GLY A 1 89 ? -4.094 4.717 3.409 1.00 63.78 89 GLY A O 1
ATOM 739 N N . PHE A 1 90 ? -6.312 4.516 3.693 1.00 69.31 90 PHE A N 1
ATOM 740 C CA . PHE A 1 90 ? -6.445 3.205 3.042 1.00 69.31 90 PHE A CA 1
ATOM 741 C C . PHE A 1 90 ? -6.234 3.262 1.530 1.00 69.31 90 PHE A C 1
ATOM 743 O O . PHE A 1 90 ? -5.870 2.252 0.941 1.00 69.31 90 PHE A O 1
ATOM 750 N N . TYR A 1 91 ? -6.434 4.417 0.897 1.00 72.25 91 TYR A N 1
ATOM 751 C CA . TYR A 1 91 ? -6.115 4.601 -0.516 1.00 72.25 91 TYR A CA 1
ATOM 752 C C . TYR A 1 91 ? -4.638 4.970 -0.732 1.00 72.25 91 TYR A C 1
ATOM 754 O O . TYR A 1 91 ? -3.946 4.377 -1.562 1.00 72.25 91 TYR A O 1
ATOM 762 N N . LEU A 1 92 ? -4.133 5.933 0.041 1.00 68.06 92 LEU A N 1
ATOM 763 C CA . LEU A 1 92 ? -2.792 6.493 -0.105 1.00 68.06 92 LEU A CA 1
ATOM 764 C C . LEU A 1 92 ? -1.704 5.497 0.290 1.00 68.06 92 LEU A C 1
ATOM 766 O O . LEU A 1 92 ? -0.714 5.389 -0.426 1.00 68.06 92 LEU A O 1
ATOM 770 N N . ALA A 1 93 ? -1.873 4.742 1.381 1.00 67.25 93 ALA A N 1
ATOM 771 C CA . ALA A 1 93 ? -0.824 3.833 1.839 1.00 67.25 93 ALA A CA 1
ATOM 772 C C . ALA A 1 93 ? -0.538 2.696 0.831 1.00 67.25 93 ALA A C 1
ATOM 774 O O . ALA A 1 93 ? 0.617 2.579 0.413 1.00 67.25 93 ALA A O 1
ATOM 775 N N . PRO A 1 94 ? -1.526 1.918 0.337 1.00 65.88 94 PRO A N 1
ATOM 776 C CA . PRO A 1 94 ? -1.274 0.898 -0.684 1.00 65.88 94 PRO A CA 1
ATOM 777 C C . PRO A 1 94 ? -0.777 1.490 -2.004 1.00 65.88 94 PRO A C 1
ATOM 779 O O . PRO A 1 94 ? 0.097 0.907 -2.641 1.00 65.88 94 PRO A O 1
ATOM 782 N N . SER A 1 95 ? -1.286 2.663 -2.397 1.00 68.94 95 SER A N 1
ATOM 783 C CA . SER A 1 95 ? -0.833 3.362 -3.603 1.00 68.94 95 SER A CA 1
ATOM 784 C C . SER A 1 95 ? 0.645 3.749 -3.503 1.00 68.94 95 SER A C 1
ATOM 786 O O . SER A 1 95 ? 1.434 3.417 -4.388 1.00 68.94 95 SER A O 1
ATOM 788 N N . ASN A 1 96 ? 1.063 4.359 -2.392 1.00 69.31 96 ASN A N 1
ATOM 789 C CA . ASN A 1 96 ? 2.451 4.768 -2.169 1.00 69.31 96 ASN A CA 1
ATOM 790 C C . ASN A 1 96 ? 3.388 3.560 -2.030 1.00 69.31 96 ASN A C 1
ATOM 792 O O . ASN A 1 96 ? 4.486 3.575 -2.584 1.00 69.31 96 ASN A O 1
ATOM 796 N N . MET A 1 97 ? 2.949 2.482 -1.371 1.00 66.81 97 MET A N 1
ATOM 797 C CA . MET A 1 97 ? 3.700 1.221 -1.296 1.00 66.81 97 MET A CA 1
ATOM 798 C C . MET A 1 97 ? 3.853 0.562 -2.673 1.00 66.81 97 MET A C 1
ATOM 800 O O . MET A 1 97 ? 4.945 0.106 -3.018 1.00 66.81 97 MET A O 1
ATOM 804 N N . GLY A 1 98 ? 2.789 0.550 -3.480 1.00 68.62 98 GLY A N 1
ATOM 805 C CA . GLY A 1 98 ? 2.807 0.040 -4.849 1.00 68.62 98 GLY A CA 1
ATOM 806 C C . GLY A 1 98 ? 3.762 0.830 -5.741 1.00 68.62 98 GLY A C 1
ATOM 807 O O . GLY A 1 98 ? 4.600 0.235 -6.416 1.00 68.62 98 GLY A O 1
ATOM 808 N N . LYS A 1 99 ? 3.718 2.167 -5.674 1.00 68.50 99 LYS A N 1
ATOM 809 C CA . LYS A 1 99 ? 4.664 3.047 -6.379 1.00 68.50 99 LYS A CA 1
ATOM 810 C C . LYS A 1 99 ? 6.100 2.787 -5.939 1.00 68.50 99 LYS A C 1
ATOM 812 O O . LYS A 1 99 ? 6.957 2.518 -6.774 1.00 68.50 99 LYS A O 1
ATOM 817 N N . ALA A 1 100 ? 6.360 2.805 -4.632 1.00 67.62 100 ALA A N 1
ATOM 818 C CA . ALA A 1 100 ? 7.672 2.530 -4.051 1.00 67.62 100 ALA A CA 1
ATOM 819 C C . ALA A 1 100 ? 8.260 1.189 -4.516 1.00 67.62 100 ALA A C 1
ATOM 821 O O . ALA A 1 100 ? 9.427 1.117 -4.911 1.00 67.62 100 ALA A O 1
ATOM 822 N N . SER A 1 101 ? 7.448 0.130 -4.488 1.00 67.50 101 SER A N 1
ATOM 823 C CA . SER A 1 101 ? 7.843 -1.199 -4.954 1.00 67.50 101 SER A CA 1
ATOM 824 C C . SER A 1 101 ? 8.080 -1.217 -6.467 1.00 67.50 101 SER A C 1
ATOM 826 O O . SER A 1 101 ? 9.109 -1.725 -6.911 1.00 67.50 101 SER A O 1
ATOM 828 N N . GLY A 1 102 ? 7.200 -0.588 -7.252 1.00 66.94 102 GLY A N 1
ATOM 829 C CA . GLY A 1 102 ? 7.360 -0.426 -8.697 1.00 66.94 102 GLY A CA 1
ATOM 830 C C . GLY A 1 102 ? 8.684 0.247 -9.063 1.00 66.94 102 GLY A C 1
ATOM 831 O O . GLY A 1 102 ? 9.451 -0.299 -9.855 1.00 66.94 102 GLY A O 1
ATOM 832 N N . PHE A 1 103 ? 9.031 1.357 -8.408 1.00 67.62 103 PHE A N 1
ATOM 833 C CA . PHE A 1 103 ? 10.298 2.064 -8.629 1.00 67.62 103 PHE A CA 1
ATOM 834 C C . PHE A 1 103 ? 11.537 1.208 -8.346 1.00 67.62 103 PHE A C 1
ATOM 836 O O . PHE A 1 103 ? 12.518 1.285 -9.090 1.00 67.62 103 PHE A O 1
ATOM 843 N N . ALA A 1 104 ? 11.507 0.362 -7.312 1.00 66.56 104 ALA A N 1
ATOM 844 C CA . ALA A 1 104 ? 12.611 -0.554 -7.016 1.00 66.56 104 ALA A CA 1
ATOM 845 C C . ALA A 1 104 ? 12.852 -1.571 -8.149 1.00 66.56 104 ALA A C 1
ATOM 847 O O . ALA A 1 104 ? 13.971 -2.071 -8.317 1.00 66.56 104 ALA A O 1
ATOM 848 N N . HIS A 1 105 ? 11.812 -1.858 -8.935 1.00 67.19 105 HIS A N 1
ATOM 849 C CA . HIS A 1 105 ? 11.843 -2.787 -10.056 1.00 67.19 105 HIS A CA 1
ATOM 850 C C . HIS A 1 105 ? 12.119 -2.138 -11.416 1.00 67.19 105 HIS A C 1
ATOM 852 O O . HIS A 1 105 ? 12.565 -2.853 -12.318 1.00 67.19 105 HIS A O 1
ATOM 858 N N . ILE A 1 106 ? 11.912 -0.822 -11.544 1.00 67.88 106 ILE A N 1
ATOM 859 C CA . ILE A 1 106 ? 12.312 -0.025 -12.713 1.00 67.88 106 ILE A CA 1
ATOM 860 C C . ILE A 1 106 ? 13.838 -0.004 -12.829 1.00 67.88 106 ILE A C 1
ATOM 862 O O . ILE A 1 106 ? 14.373 -0.265 -13.900 1.00 67.88 106 ILE A O 1
ATOM 866 N N . ASN A 1 107 ? 14.567 0.208 -11.727 1.00 67.94 107 ASN A N 1
ATOM 867 C CA . ASN A 1 107 ? 16.027 0.242 -11.789 1.00 67.94 107 ASN A CA 1
ATOM 868 C C . ASN A 1 107 ? 16.615 -1.166 -12.090 1.00 67.94 107 ASN A C 1
ATOM 870 O O . ASN A 1 107 ? 16.476 -2.090 -11.275 1.00 67.94 107 ASN A O 1
ATOM 874 N N . PRO A 1 108 ? 17.309 -1.366 -13.233 1.00 64.25 108 PRO A N 1
ATOM 875 C CA . PRO A 1 108 ? 17.804 -2.681 -13.652 1.00 64.25 108 PRO A CA 1
ATOM 876 C C . PRO A 1 108 ? 18.819 -3.313 -12.685 1.00 64.25 108 PRO A C 1
ATOM 878 O O . PRO A 1 108 ? 18.969 -4.547 -12.652 1.00 64.25 108 PRO A O 1
ATOM 881 N N . SER A 1 109 ? 19.526 -2.482 -11.911 1.00 66.25 109 SER A N 1
ATOM 882 C CA . SER A 1 109 ? 20.540 -2.919 -10.948 1.00 66.25 109 SER A CA 1
ATOM 883 C C . SER A 1 109 ? 19.910 -3.531 -9.691 1.00 66.25 109 SER A C 1
ATOM 885 O O . SER A 1 109 ? 20.355 -4.604 -9.277 1.00 66.25 109 SER A O 1
ATOM 887 N N . SER A 1 110 ? 18.821 -2.952 -9.172 1.00 66.25 110 SER A N 1
ATOM 888 C CA . SER A 1 110 ? 18.126 -3.391 -7.949 1.00 66.25 110 SER A CA 1
ATOM 889 C C . SER A 1 110 ? 16.978 -4.378 -8.177 1.00 66.25 110 SER A C 1
ATOM 891 O O . SER A 1 110 ? 16.557 -5.059 -7.241 1.00 66.25 110 SER A O 1
ATOM 893 N N . SER A 1 111 ? 16.456 -4.483 -9.403 1.00 69.50 111 SER A N 1
ATOM 894 C CA . SER A 1 111 ? 15.287 -5.320 -9.678 1.00 69.50 111 SER A CA 1
ATOM 895 C C . SER A 1 111 ? 15.581 -6.820 -9.541 1.00 69.50 111 SER A C 1
ATOM 897 O O . SER A 1 111 ? 16.457 -7.371 -10.217 1.00 69.50 111 SER A O 1
ATOM 899 N N . LYS A 1 112 ? 14.784 -7.493 -8.701 1.00 75.06 112 LYS A N 1
ATOM 900 C CA . LYS A 1 112 ? 14.765 -8.959 -8.533 1.00 75.06 112 LYS A CA 1
ATOM 901 C C . LYS A 1 112 ? 13.897 -9.684 -9.573 1.00 75.06 112 LYS A C 1
ATOM 903 O O . LYS A 1 112 ? 13.857 -10.913 -9.577 1.00 75.06 112 LYS A O 1
ATOM 908 N N . LEU A 1 113 ? 13.198 -8.952 -10.446 1.00 81.50 113 LEU A N 1
ATOM 909 C CA . LEU A 1 113 ? 12.260 -9.557 -11.393 1.00 81.50 113 LEU A CA 1
ATOM 910 C C . LEU A 1 113 ? 12.983 -10.269 -12.549 1.00 81.50 113 LEU A C 1
ATOM 912 O O . LEU A 1 113 ? 13.999 -9.755 -13.048 1.00 81.50 113 LEU A O 1
ATOM 916 N N . PRO A 1 114 ? 12.458 -11.423 -13.014 1.00 85.00 114 PRO A N 1
ATOM 917 C CA . PRO A 1 114 ? 12.979 -12.119 -14.185 1.00 85.00 114 PRO A CA 1
ATOM 918 C C . PRO A 1 114 ? 12.966 -11.229 -15.429 1.00 85.00 114 PRO A C 1
ATOM 920 O O . PRO A 1 114 ? 12.068 -10.407 -15.612 1.00 85.00 114 PRO A O 1
ATOM 923 N N . ILE A 1 115 ? 13.958 -11.419 -16.296 1.00 87.31 115 ILE A N 1
ATOM 924 C CA . ILE A 1 115 ? 14.025 -10.760 -17.601 1.00 87.31 115 ILE A CA 1
ATOM 925 C C . ILE A 1 115 ? 13.283 -11.624 -18.616 1.00 87.31 115 ILE A C 1
ATOM 927 O O . ILE A 1 115 ? 13.540 -12.827 -18.705 1.00 87.31 115 ILE A O 1
ATOM 931 N N . VAL A 1 116 ? 12.407 -11.001 -19.396 1.00 88.25 116 VAL A N 1
ATOM 932 C CA . VAL A 1 116 ? 11.690 -11.607 -20.517 1.00 88.25 116 VAL A CA 1
ATOM 933 C C . VAL A 1 116 ? 12.234 -11.022 -21.811 1.00 88.25 116 VAL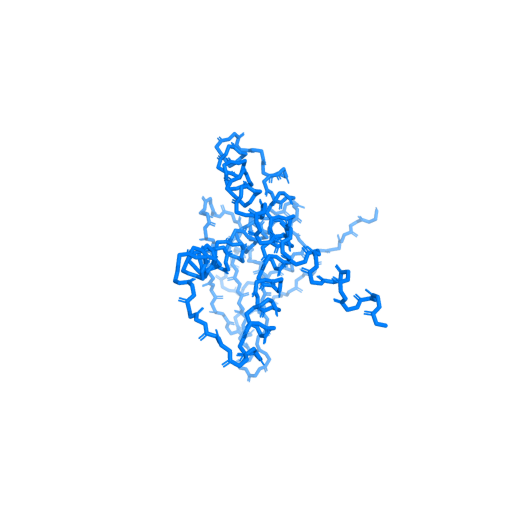 A C 1
ATOM 935 O O . VAL A 1 116 ? 12.362 -9.806 -21.952 1.00 88.25 116 VAL A O 1
ATOM 938 N N . LEU A 1 117 ? 12.564 -11.904 -22.749 1.00 88.62 117 LEU A N 1
ATOM 939 C CA . LEU A 1 117 ? 12.885 -11.545 -24.125 1.00 88.62 117 LEU A CA 1
ATOM 940 C C . LEU A 1 117 ? 11.734 -12.005 -25.011 1.00 88.62 117 LEU A C 1
ATOM 942 O O . LEU A 1 117 ? 11.358 -13.181 -24.953 1.00 88.62 117 LEU A O 1
ATOM 946 N N . LEU A 1 118 ? 11.198 -11.096 -25.819 1.00 89.62 118 LEU A N 1
ATOM 947 C CA . LEU A 1 118 ? 10.201 -11.426 -26.835 1.00 89.62 118 LEU A CA 1
ATOM 948 C C . LEU A 1 118 ? 10.894 -11.943 -28.104 1.00 89.62 118 LEU A C 1
ATOM 950 O O . LEU A 1 118 ? 12.098 -11.756 -28.287 1.00 89.62 118 LEU A O 1
ATOM 954 N N . LYS A 1 119 ? 10.158 -12.648 -28.965 1.00 87.75 119 LYS A N 1
ATOM 955 C CA . LYS A 1 119 ? 10.692 -13.182 -30.230 1.00 87.75 119 LYS A CA 1
ATOM 956 C C . LYS A 1 119 ? 11.026 -12.073 -31.227 1.00 87.75 119 LYS A C 1
ATOM 958 O O . LYS A 1 119 ? 12.104 -12.112 -31.816 1.00 87.75 119 LYS A O 1
ATOM 963 N N . ASP A 1 120 ? 10.154 -11.071 -31.309 1.00 87.56 120 ASP A N 1
ATOM 964 C CA . ASP A 1 120 ? 10.197 -10.021 -32.338 1.00 87.56 120 ASP A CA 1
ATOM 965 C C . ASP A 1 120 ? 10.808 -8.703 -31.840 1.00 87.56 120 ASP A C 1
ATOM 967 O O . ASP A 1 120 ? 10.884 -7.724 -32.577 1.00 87.56 120 ASP A O 1
ATOM 971 N N . SER A 1 121 ? 11.270 -8.665 -30.587 1.00 81.75 121 SER A N 1
ATOM 972 C CA . SER A 1 121 ? 11.876 -7.478 -29.985 1.00 81.75 121 SER A CA 1
ATOM 973 C C . SER A 1 121 ? 13.241 -7.804 -29.387 1.00 81.75 121 SER A C 1
ATOM 975 O O . SER A 1 121 ? 13.440 -8.837 -28.747 1.00 81.75 121 SER A O 1
ATOM 977 N N . LYS A 1 122 ? 14.200 -6.895 -29.591 1.00 81.19 122 LYS A N 1
ATOM 978 C CA . LYS A 1 122 ? 15.513 -6.935 -28.928 1.00 81.19 122 LYS A CA 1
ATOM 979 C C . LYS A 1 122 ? 15.471 -6.320 -27.525 1.00 81.19 122 LYS A C 1
ATOM 981 O O . LYS A 1 122 ? 16.465 -6.398 -26.801 1.00 81.19 122 LYS A O 1
ATOM 986 N N . GLU A 1 123 ? 14.350 -5.712 -27.148 1.00 83.44 123 GLU A N 1
ATOM 987 C CA . GLU A 1 123 ? 14.176 -5.064 -25.855 1.00 83.44 123 GLU A CA 1
ATOM 988 C C . GLU A 1 123 ? 14.078 -6.091 -24.721 1.00 83.44 123 GLU A C 1
ATOM 990 O O . GLU A 1 123 ? 13.625 -7.229 -24.886 1.00 83.44 123 GLU A O 1
ATOM 995 N N . LYS A 1 124 ? 14.547 -5.682 -23.539 1.00 84.56 124 LYS A N 1
ATOM 996 C CA . LYS A 1 124 ? 14.508 -6.496 -22.324 1.00 84.56 124 LYS A CA 1
ATOM 997 C C . LYS A 1 124 ? 13.339 -6.050 -21.469 1.00 84.56 124 LYS A C 1
ATOM 999 O O . LYS A 1 124 ? 13.386 -4.981 -20.868 1.00 84.56 124 LYS A O 1
ATOM 1004 N N . TYR A 1 125 ? 12.350 -6.916 -21.335 1.00 86.88 125 TYR A N 1
ATOM 1005 C CA . TYR A 1 125 ? 11.214 -6.673 -20.460 1.00 86.88 125 TYR A CA 1
ATOM 1006 C C . TYR A 1 125 ? 11.424 -7.350 -19.107 1.00 86.88 125 TYR A C 1
ATOM 1008 O O . TYR A 1 125 ? 12.267 -8.237 -18.944 1.00 86.88 125 TYR A O 1
ATOM 1016 N N . ARG A 1 126 ? 10.652 -6.936 -18.107 1.00 86.44 126 ARG A N 1
ATOM 1017 C CA . ARG A 1 126 ? 10.622 -7.541 -16.774 1.00 86.44 126 ARG A CA 1
ATOM 1018 C C . ARG A 1 126 ? 9.279 -8.202 -16.534 1.00 86.44 126 ARG A C 1
ATOM 1020 O O . ARG A 1 126 ? 8.249 -7.605 -16.822 1.00 86.44 126 ARG A O 1
ATOM 1027 N N . LEU A 1 127 ? 9.302 -9.423 -16.002 1.00 87.19 127 LEU A N 1
ATOM 1028 C CA . LEU A 1 127 ? 8.091 -10.176 -15.683 1.00 87.19 127 LEU A CA 1
ATOM 1029 C C . LEU A 1 127 ? 7.505 -9.720 -14.345 1.00 87.19 127 LEU A C 1
ATOM 1031 O O . LEU A 1 127 ? 8.166 -9.878 -13.321 1.00 87.19 127 LEU A O 1
ATOM 1035 N N . LEU A 1 128 ? 6.269 -9.220 -14.354 1.00 84.81 128 LEU A N 1
ATOM 1036 C CA . LEU A 1 128 ? 5.497 -8.922 -13.142 1.00 84.81 128 LEU A CA 1
ATOM 1037 C C . LEU A 1 128 ? 4.740 -10.154 -12.668 1.00 84.81 128 LEU A C 1
ATOM 1039 O O . LEU A 1 128 ? 4.860 -10.561 -11.516 1.00 84.81 128 LEU A O 1
ATOM 1043 N N . GLN A 1 129 ? 3.968 -10.751 -13.573 1.00 86.75 129 GLN A N 1
ATOM 1044 C CA . GLN A 1 129 ? 3.074 -11.851 -13.253 1.00 86.75 129 GLN A CA 1
ATOM 1045 C C . GLN A 1 129 ? 2.842 -12.725 -14.480 1.00 86.75 129 GLN A C 1
ATOM 1047 O O . GLN A 1 129 ? 2.873 -12.256 -15.617 1.00 86.75 129 GLN A O 1
ATOM 1052 N N . HIS A 1 130 ? 2.591 -14.003 -14.235 1.00 87.50 130 HIS A N 1
ATOM 1053 C CA . HIS A 1 130 ? 2.126 -14.948 -15.236 1.00 87.50 130 HIS A CA 1
ATOM 1054 C C . HIS A 1 130 ? 0.728 -15.421 -14.836 1.00 87.50 130 HIS A C 1
ATOM 1056 O O . HIS A 1 130 ? 0.540 -15.895 -13.714 1.00 87.50 130 HIS A O 1
ATOM 1062 N N . ASN A 1 131 ? -0.239 -15.275 -15.737 1.00 88.00 131 ASN A N 1
ATOM 1063 C CA . ASN A 1 131 ? -1.562 -15.857 -15.590 1.00 88.00 131 ASN A CA 1
ATOM 1064 C C . ASN A 1 131 ? -1.587 -17.212 -16.300 1.00 88.00 131 ASN A C 1
ATOM 1066 O O . ASN A 1 131 ? -1.666 -17.278 -17.523 1.00 88.00 131 ASN A O 1
ATOM 1070 N N . ALA A 1 132 ? -1.547 -18.281 -15.505 1.00 83.75 132 ALA A N 1
ATOM 1071 C CA . ALA A 1 132 ? -1.515 -19.651 -16.002 1.00 83.75 132 ALA A CA 1
ATOM 1072 C C . ALA A 1 132 ? -2.827 -20.108 -16.664 1.00 83.75 132 ALA A C 1
ATOM 1074 O O . ALA A 1 132 ? -2.809 -21.091 -17.392 1.00 83.75 132 ALA A O 1
ATOM 1075 N N . VAL A 1 133 ? -3.955 -19.425 -16.425 1.00 85.75 133 VAL A N 1
ATOM 1076 C CA . VAL A 1 133 ? -5.255 -19.813 -17.004 1.00 85.75 133 VAL A CA 1
ATOM 1077 C C . VAL A 1 133 ? -5.287 -19.525 -18.503 1.00 85.75 133 VAL A C 1
ATOM 1079 O O . VAL A 1 133 ? -5.768 -20.344 -19.278 1.00 85.75 133 VAL A O 1
ATOM 1082 N N . ASN A 1 134 ? -4.723 -18.384 -18.907 1.00 87.69 134 ASN A N 1
ATOM 1083 C CA . ASN A 1 134 ? -4.747 -17.915 -20.294 1.00 87.69 134 ASN A CA 1
ATOM 1084 C C . ASN A 1 134 ? -3.349 -17.904 -20.938 1.00 87.69 134 ASN A C 1
ATOM 1086 O O . ASN A 1 134 ? -3.186 -17.358 -22.023 1.00 87.69 134 ASN A O 1
ATOM 1090 N N . ASP A 1 135 ? -2.332 -18.459 -20.263 1.00 89.56 135 ASP A N 1
ATOM 1091 C CA . ASP A 1 135 ? -0.922 -18.441 -20.694 1.00 89.56 135 ASP A CA 1
ATOM 1092 C C . ASP A 1 135 ? -0.420 -17.018 -21.068 1.00 89.56 135 ASP A C 1
ATOM 1094 O O . ASP A 1 135 ? 0.433 -16.822 -21.942 1.00 89.56 135 ASP A O 1
ATOM 1098 N N . THR A 1 136 ? -0.942 -16.000 -20.372 1.00 90.19 136 THR A N 1
ATOM 1099 C CA . THR A 1 136 ? -0.632 -14.581 -20.600 1.00 90.19 136 THR A CA 1
ATOM 1100 C C . THR A 1 136 ? 0.377 -14.076 -19.573 1.00 90.19 136 THR A C 1
ATOM 1102 O O . THR A 1 136 ? 0.274 -14.341 -18.371 1.00 90.19 136 THR A O 1
ATOM 1105 N N . TYR A 1 137 ? 1.346 -13.290 -20.026 1.00 90.12 137 TYR A N 1
ATOM 1106 C CA . TYR A 1 137 ? 2.395 -12.710 -19.199 1.00 90.12 137 TYR A CA 1
ATOM 1107 C C . TYR A 1 137 ? 2.249 -11.192 -19.143 1.00 90.12 137 TYR A C 1
ATOM 1109 O O . TYR A 1 137 ? 2.099 -10.521 -20.162 1.00 90.12 137 TYR A O 1
ATOM 1117 N N . TYR A 1 138 ? 2.338 -10.654 -17.930 1.00 89.50 138 TYR A N 1
ATOM 1118 C CA . TYR A 1 138 ? 2.340 -9.223 -17.658 1.00 89.50 138 TYR A CA 1
ATOM 1119 C C . TYR A 1 138 ? 3.788 -8.771 -17.545 1.00 89.50 138 TYR A C 1
ATOM 1121 O O . TYR A 1 138 ? 4.495 -9.151 -16.604 1.00 89.50 138 TYR A O 1
ATOM 1129 N N . ILE A 1 139 ? 4.242 -7.983 -18.512 1.00 88.31 139 ILE A N 1
ATOM 1130 C CA . ILE A 1 139 ? 5.628 -7.527 -18.601 1.00 88.31 139 ILE A CA 1
ATOM 1131 C C . ILE A 1 139 ? 5.702 -6.002 -18.681 1.00 88.31 139 ILE A C 1
ATOM 1133 O O . ILE A 1 139 ? 4.753 -5.359 -19.111 1.00 88.31 139 ILE A O 1
ATOM 1137 N N . PHE A 1 140 ? 6.823 -5.404 -18.288 1.00 86.56 140 PHE A N 1
ATOM 1138 C CA . PHE A 1 140 ? 7.054 -3.965 -18.462 1.00 86.56 140 PHE A CA 1
ATOM 1139 C C . PHE A 1 140 ? 8.484 -3.665 -18.902 1.00 86.56 140 PHE A C 1
ATOM 1141 O O . PHE A 1 140 ? 9.401 -4.462 -18.677 1.00 86.56 140 PHE A O 1
ATOM 1148 N N . GLU A 1 141 ? 8.670 -2.501 -19.515 1.00 83.50 141 GLU A N 1
ATOM 1149 C CA . GLU A 1 141 ? 9.975 -1.985 -19.927 1.00 83.50 141 GLU A CA 1
ATOM 1150 C C . GLU A 1 141 ? 10.636 -1.212 -18.771 1.00 83.50 141 GLU A C 1
ATOM 1152 O O . GLU A 1 141 ? 10.078 -0.216 -18.308 1.00 83.50 141 GLU A O 1
ATOM 1157 N N . PRO A 1 142 ? 11.816 -1.632 -18.281 1.00 70.38 142 PRO A N 1
ATOM 1158 C CA . PRO A 1 142 ? 12.469 -1.004 -17.130 1.00 70.38 142 PRO A CA 1
ATOM 1159 C C . PRO A 1 142 ? 13.192 0.320 -17.449 1.00 70.38 142 PRO A C 1
ATOM 1161 O O . PRO A 1 142 ? 13.537 1.048 -16.527 1.00 70.38 142 PRO A O 1
ATOM 1164 N N . GLU A 1 143 ? 13.453 0.644 -18.721 1.00 64.56 143 GLU A N 1
ATOM 1165 C CA . GLU A 1 143 ? 14.347 1.758 -19.106 1.00 64.56 143 GLU A CA 1
ATOM 1166 C C . GLU A 1 143 ? 13.629 3.059 -19.503 1.00 64.56 143 GLU A C 1
ATOM 1168 O O . GLU A 1 143 ? 14.284 4.077 -19.727 1.00 64.56 143 GLU A O 1
ATOM 1173 N N . LYS A 1 144 ? 12.290 3.083 -19.537 1.00 59.78 144 LYS A N 1
ATOM 1174 C CA . LYS A 1 144 ? 11.548 4.334 -19.743 1.00 59.78 144 LYS A CA 1
ATOM 1175 C C . LYS A 1 144 ? 11.405 5.054 -18.403 1.00 59.78 144 LYS A C 1
ATOM 1177 O O . LYS A 1 144 ? 10.836 4.510 -17.465 1.00 59.78 144 LYS A O 1
ATOM 1182 N N . THR A 1 145 ? 11.901 6.289 -18.333 1.00 55.34 145 THR A N 1
ATOM 1183 C CA . THR A 1 145 ? 11.871 7.249 -17.205 1.00 55.34 145 THR A CA 1
ATOM 1184 C C . THR A 1 145 ? 10.462 7.675 -16.756 1.00 55.34 145 THR A C 1
ATOM 1186 O O . THR A 1 145 ? 10.276 8.757 -16.208 1.00 55.34 145 THR A O 1
ATOM 1189 N N . GLN A 1 146 ? 9.449 6.848 -16.995 1.00 60.88 146 GLN A N 1
ATOM 1190 C CA . GLN A 1 146 ? 8.076 7.098 -16.588 1.00 60.88 146 GLN A CA 1
ATOM 1191 C C . GLN A 1 146 ? 7.867 6.601 -15.158 1.00 60.88 146 GLN A C 1
ATOM 1193 O O . GLN A 1 146 ? 8.235 5.475 -14.826 1.00 60.88 146 GLN A O 1
ATOM 1198 N N . ASP A 1 147 ? 7.221 7.424 -14.331 1.00 59.72 147 ASP A N 1
ATOM 1199 C CA . ASP A 1 147 ? 6.850 7.066 -12.954 1.00 59.72 147 ASP A CA 1
ATOM 1200 C C . ASP A 1 147 ? 5.928 5.834 -12.884 1.00 59.72 147 ASP A C 1
ATOM 1202 O O . ASP A 1 147 ? 5.861 5.154 -11.860 1.00 59.72 147 ASP A O 1
ATOM 1206 N N . T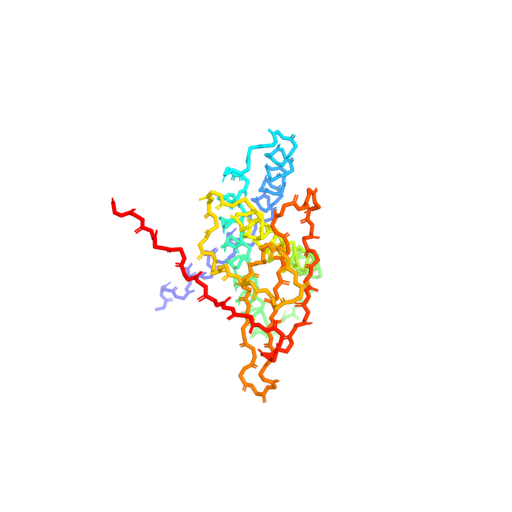YR A 1 148 ? 5.257 5.517 -13.997 1.00 64.44 148 TYR A N 1
ATOM 1207 C CA . TYR A 1 148 ? 4.422 4.334 -14.170 1.00 64.44 148 TYR A CA 1
ATOM 1208 C C . TYR A 1 148 ? 4.839 3.603 -15.451 1.00 64.44 148 TYR A C 1
ATOM 1210 O O . TYR A 1 148 ? 4.447 4.023 -16.543 1.00 64.44 148 TYR A O 1
ATOM 1218 N N . PRO A 1 149 ? 5.644 2.529 -15.358 1.00 70.69 149 PRO A N 1
ATOM 1219 C CA . PRO A 1 149 ? 6.063 1.788 -16.535 1.00 70.69 149 PRO A CA 1
ATOM 1220 C C . PRO A 1 149 ? 4.840 1.112 -17.157 1.00 70.69 149 PRO A C 1
ATOM 1222 O O . PRO A 1 149 ? 4.025 0.497 -16.462 1.00 70.69 149 PRO A O 1
ATOM 1225 N N . ARG A 1 150 ? 4.698 1.233 -18.478 1.00 76.62 150 ARG A N 1
ATOM 1226 C CA . ARG A 1 150 ? 3.585 0.617 -19.200 1.00 76.62 150 ARG A CA 1
ATOM 1227 C C . ARG A 1 150 ? 3.644 -0.904 -19.048 1.00 76.62 150 ARG A C 1
ATOM 1229 O O . ARG A 1 150 ? 4.667 -1.525 -19.335 1.00 76.62 150 ARG A O 1
ATOM 1236 N N . ILE A 1 151 ? 2.534 -1.492 -18.605 1.00 83.81 151 ILE A N 1
ATOM 1237 C CA . ILE A 1 151 ? 2.371 -2.945 -18.537 1.00 83.81 151 ILE A CA 1
ATOM 1238 C C . ILE A 1 151 ? 1.852 -3.424 -19.890 1.00 83.81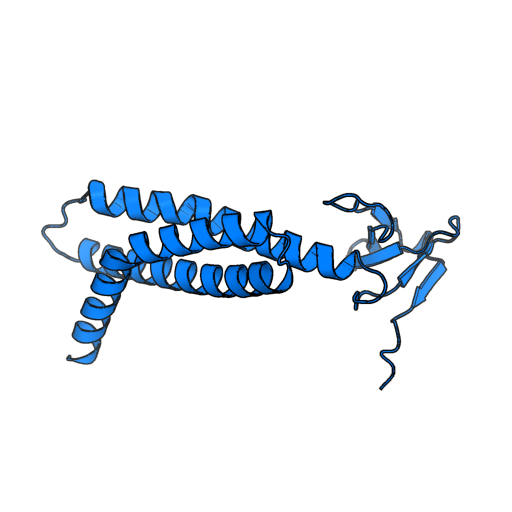 151 ILE A C 1
ATOM 1240 O O . ILE A 1 151 ? 0.834 -2.941 -20.387 1.00 83.81 151 ILE A O 1
ATOM 1244 N N . HIS A 1 152 ? 2.560 -4.380 -20.473 1.00 86.69 152 HIS A N 1
ATOM 1245 C CA . HIS A 1 152 ? 2.191 -5.077 -21.691 1.00 86.69 152 HIS A CA 1
ATOM 1246 C C . HIS A 1 152 ? 1.695 -6.473 -21.333 1.00 86.69 152 HIS A C 1
ATOM 1248 O O . HIS A 1 152 ? 2.292 -7.174 -20.512 1.00 86.69 152 HIS A O 1
ATOM 1254 N N . LEU A 1 153 ? 0.596 -6.862 -21.967 1.00 90.75 153 LEU A N 1
ATOM 1255 C CA . LEU A 1 153 ? 0.100 -8.228 -21.969 1.00 90.75 153 LEU A CA 1
ATOM 1256 C C . LEU A 1 153 ? 0.682 -8.912 -23.198 1.00 90.75 153 LEU A C 1
ATOM 1258 O O . LEU A 1 153 ? 0.498 -8.420 -24.311 1.00 90.75 153 LEU A O 1
ATOM 1262 N N . VAL A 1 154 ? 1.401 -10.006 -22.989 1.00 90.69 154 VAL A N 1
ATOM 1263 C CA . VAL A 1 154 ? 1.954 -10.811 -24.079 1.00 90.69 154 VAL A CA 1
ATOM 1264 C C . VAL A 1 154 ? 1.590 -12.267 -23.882 1.00 90.69 154 VAL A C 1
ATOM 1266 O O . VAL A 1 154 ? 1.641 -12.789 -22.765 1.00 90.69 154 VAL A O 1
ATOM 1269 N N . ASP A 1 155 ? 1.247 -12.934 -24.973 1.00 90.56 155 ASP A N 1
ATOM 1270 C CA . ASP A 1 155 ? 1.015 -14.369 -24.950 1.00 90.56 155 ASP A CA 1
ATOM 1271 C C . ASP A 1 155 ? 2.341 -15.121 -24.874 1.00 90.56 155 ASP A C 1
ATOM 1273 O O . ASP A 1 155 ? 3.380 -14.688 -25.386 1.00 90.56 155 ASP A O 1
ATOM 1277 N N . LYS A 1 156 ? 2.307 -16.316 -24.285 1.00 88.12 156 LYS A N 1
ATOM 1278 C CA . LYS A 1 156 ? 3.451 -17.234 -24.229 1.00 88.12 156 LYS A CA 1
ATOM 1279 C C . LYS A 1 156 ? 4.112 -17.470 -25.585 1.00 88.12 156 LYS A C 1
ATOM 1281 O O . LYS A 1 156 ? 5.329 -17.628 -25.662 1.00 88.12 156 LYS A O 1
ATOM 1286 N N . SER A 1 157 ? 3.319 -17.480 -26.656 1.00 89.12 157 SER A N 1
ATOM 1287 C CA . SER A 1 157 ? 3.787 -17.666 -28.032 1.00 89.12 157 SER A CA 1
ATOM 1288 C C . SER A 1 157 ? 4.784 -16.588 -28.471 1.00 89.12 157 SER A C 1
ATOM 1290 O O . SER A 1 157 ? 5.663 -16.880 -29.285 1.00 89.12 157 SER A O 1
ATOM 1292 N N . GLN A 1 158 ? 4.704 -15.386 -27.897 1.00 88.69 158 GLN A N 1
ATOM 1293 C CA . GLN A 1 158 ? 5.572 -14.243 -28.185 1.00 88.69 158 GLN A CA 1
ATOM 1294 C C . GLN A 1 158 ? 6.851 -14.249 -27.339 1.00 88.69 158 GLN A C 1
ATOM 1296 O O . GLN A 1 158 ? 7.789 -13.500 -27.621 1.00 88.69 158 GLN A O 1
ATOM 1301 N N . ILE A 1 159 ? 6.932 -15.108 -26.319 1.00 88.56 159 ILE A N 1
ATOM 1302 C CA . ILE A 1 159 ? 8.090 -15.201 -25.433 1.00 88.56 159 ILE A CA 1
ATOM 1303 C C . ILE A 1 159 ? 9.162 -16.078 -26.070 1.00 88.56 159 ILE A C 1
ATOM 1305 O O . ILE A 1 159 ? 8.939 -17.230 -26.441 1.00 88.56 159 ILE A O 1
ATOM 1309 N N . LYS A 1 160 ? 10.373 -15.529 -26.156 1.00 89.25 160 LYS A N 1
ATOM 1310 C CA . LYS A 1 160 ? 11.569 -16.257 -26.580 1.00 89.25 160 LYS A CA 1
ATOM 1311 C C . LYS A 1 160 ? 12.236 -16.962 -25.407 1.00 89.25 160 LYS A C 1
ATOM 1313 O O . LYS A 1 160 ? 12.635 -18.114 -25.522 1.00 89.25 160 LYS A O 1
ATOM 1318 N N . SER A 1 161 ? 12.406 -16.261 -24.285 1.00 88.19 161 SER A N 1
ATOM 1319 C CA . SER A 1 161 ? 12.999 -16.841 -23.077 1.00 88.19 161 SER A CA 1
ATOM 1320 C C . SER A 1 161 ? 12.701 -16.010 -21.836 1.00 88.19 161 SER A C 1
ATOM 1322 O O . SER A 1 161 ? 12.600 -14.784 -21.920 1.00 88.19 161 SER A O 1
ATOM 1324 N N . ILE A 1 162 ? 12.664 -16.677 -20.682 1.00 88.00 162 ILE A N 1
ATOM 1325 C CA . ILE A 1 162 ? 12.583 -16.048 -19.363 1.00 88.00 162 ILE A CA 1
ATOM 1326 C C . ILE A 1 162 ? 13.856 -16.408 -18.596 1.00 88.00 162 ILE A C 1
ATOM 1328 O O . ILE A 1 162 ? 14.144 -17.584 -18.377 1.00 88.00 162 ILE A O 1
ATOM 1332 N N . LYS A 1 163 ? 14.634 -15.404 -18.187 1.00 84.75 163 LYS A N 1
ATOM 1333 C CA . LYS A 1 163 ? 15.879 -15.588 -17.428 1.00 84.75 163 LYS A CA 1
ATOM 1334 C C . LYS A 1 163 ? 15.728 -14.995 -16.032 1.00 84.75 163 LYS A C 1
ATOM 1336 O O . LYS A 1 163 ? 15.540 -13.788 -15.880 1.00 84.75 163 LYS A O 1
ATOM 1341 N N . LYS A 1 164 ? 15.856 -15.825 -14.994 1.00 78.25 164 LYS A N 1
ATOM 1342 C CA . LYS A 1 164 ? 16.028 -15.330 -13.620 1.00 78.25 164 LYS A CA 1
ATOM 1343 C C . LYS A 1 164 ? 17.436 -14.748 -13.486 1.00 78.25 164 LYS A C 1
ATOM 1345 O O . LYS A 1 164 ? 18.408 -15.395 -13.872 1.00 78.25 164 LYS A O 1
ATOM 1350 N N . LYS A 1 165 ? 17.552 -13.528 -12.955 1.00 63.44 165 LYS A N 1
ATOM 1351 C CA . LYS A 1 165 ? 18.854 -12.950 -12.598 1.00 63.44 165 LYS A CA 1
ATOM 1352 C C . LYS A 1 165 ? 19.441 -13.849 -11.503 1.00 63.44 165 LYS A C 1
ATOM 1354 O O . LYS A 1 165 ? 18.851 -13.941 -10.431 1.00 63.44 165 LYS A O 1
ATOM 1359 N N . LYS A 1 166 ? 20.546 -14.554 -11.781 1.00 56.91 166 LYS A N 1
ATOM 1360 C CA . LYS A 1 166 ? 21.333 -15.202 -10.723 1.00 56.91 166 LYS A CA 1
ATOM 1361 C C . LYS A 1 166 ? 21.861 -14.067 -9.851 1.00 56.91 166 LYS A C 1
ATOM 1363 O O . LYS A 1 166 ? 22.675 -13.273 -10.315 1.00 56.91 166 LYS A O 1
ATOM 1368 N N . THR A 1 167 ? 21.329 -13.919 -8.645 1.00 50.84 167 THR A N 1
ATOM 1369 C CA . THR A 1 167 ? 21.973 -13.111 -7.611 1.00 50.84 167 THR A CA 1
ATOM 1370 C C . THR A 1 167 ? 23.329 -13.751 -7.359 1.00 50.84 167 THR A C 1
ATOM 1372 O O . THR A 1 167 ? 23.380 -14.878 -6.872 1.00 50.84 167 THR A O 1
ATOM 1375 N N . GLY A 1 168 ? 24.400 -13.086 -7.800 1.00 47.88 168 GLY A N 1
ATOM 1376 C CA . GLY A 1 168 ? 25.749 -13.443 -7.383 1.00 47.88 168 GLY A CA 1
ATOM 1377 C C . GLY A 1 168 ? 25.806 -13.342 -5.865 1.00 47.88 168 GLY A C 1
ATOM 1378 O O . GLY A 1 168 ? 25.382 -12.325 -5.313 1.00 47.88 168 GLY A O 1
ATOM 1379 N N . THR A 1 169 ? 26.195 -14.447 -5.241 1.00 38.19 169 THR A N 1
ATOM 1380 C CA . THR A 1 169 ? 26.665 -14.527 -3.854 1.00 38.19 169 THR A CA 1
ATOM 1381 C C . THR A 1 169 ? 27.879 -13.646 -3.653 1.00 38.19 169 THR A C 1
ATOM 1383 O O . THR A 1 169 ? 28.733 -13.663 -4.571 1.00 38.19 169 THR A O 1
#

pLDDT: mean 77.43, std 10.19, range [38.19, 90.75]

Secondary structure (DSSP, 8-state):
-HHHHHHHHHHHHHHHHHHHHHHHHHHHHHHHHHTT-HHHHHHHHHHHHHHHHHHHHHHHHHHHHHHTSTT----HHHHHHHHHHHHHHHHHHHHHHHHHHHHHHHSTTT--SPEEEESS---EEEEEEEETTTTEEEEE-TTS--SSPPEEEEEGGGEEEEE------